Protein AF-A0A534RKN1-F1 (afdb_monomer)

pLDDT: mean 91.65, std 8.02, range [60.19, 98.38]

Sequence (88 aa):
MLGGGDTPGAFDQYGVRVPAVVVSPYAKSHFVSHVVHDHTSILRFIEYRFGMPSLTNRNAAADPMLEFFDFNSPPFVTPPSLPAATID

Foldseek 3Di:
DDDPPDDVPPPPDDDDDDDDDDDDLFFDPPDDDPDDADPLLCVLLVCVVVVHDDPDPVSVPGHVPPVRGDPPDRPPPDPDDDDDDDDD

Radius of gyration: 17.55 Å; Cα contacts (8 Å, |Δi|>4): 74; chains: 1; bounding box: 32×38×52 Å

Mean predicted aligned error: 5.75 Å

Secondary structure (DSSP, 8-state):
---TTSPTT---S--S--------TTBPTT----S---HHHHHHHHHHHHTPPPSSHHHHTS---GGGB-SSS-TTSSPPPPPPP---

Structure (mmCIF, N/CA/C/O backbone):
data_AF-A0A534RKN1-F1
#
_entry.id   AF-A0A534RKN1-F1
#
loop_
_atom_site.group_PDB
_atom_site.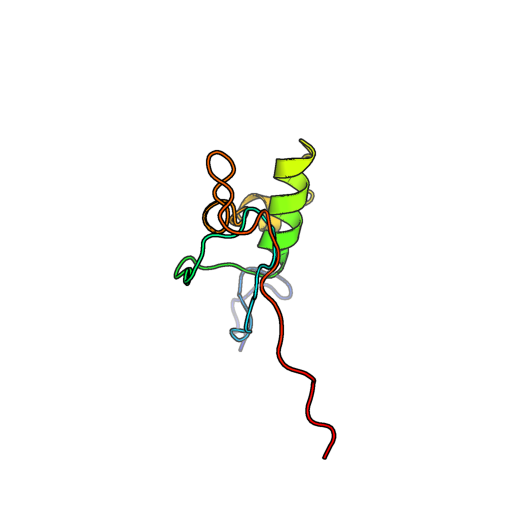id
_atom_site.type_symbol
_atom_site.label_atom_id
_atom_site.label_alt_id
_atom_site.label_comp_id
_atom_site.label_asym_id
_atom_site.label_entity_id
_atom_site.label_seq_id
_atom_site.pdbx_PDB_ins_code
_atom_site.Cartn_x
_atom_site.Cartn_y
_atom_site.Cartn_z
_atom_site.occupancy
_atom_site.B_iso_or_equiv
_atom_site.auth_seq_id
_atom_site.auth_comp_id
_atom_site.auth_asym_id
_atom_site.auth_atom_id
_atom_site.pdbx_PDB_model_num
ATOM 1 N N . MET A 1 1 ? 10.388 -18.684 -15.588 1.00 60.19 1 MET A N 1
ATOM 2 C CA . MET A 1 1 ? 11.720 -19.108 -16.078 1.00 60.19 1 MET A CA 1
ATOM 3 C C . MET A 1 1 ? 11.991 -18.286 -17.326 1.00 60.19 1 MET A C 1
ATOM 5 O O . MET A 1 1 ? 11.090 -18.238 -18.153 1.00 60.19 1 MET A O 1
ATOM 9 N N . LEU A 1 2 ? 13.134 -17.599 -17.417 1.00 60.38 2 LEU A N 1
ATOM 10 C CA . LEU A 1 2 ? 13.450 -16.714 -18.550 1.00 60.38 2 LEU A CA 1
ATOM 11 C C . LEU A 1 2 ? 13.648 -17.531 -19.840 1.00 60.38 2 LEU A C 1
ATOM 13 O O . LEU A 1 2 ? 14.310 -18.571 -19.810 1.00 60.38 2 LEU A O 1
ATOM 17 N N . GLY A 1 3 ? 13.052 -17.081 -20.942 1.00 76.56 3 GLY A N 1
ATOM 18 C CA . GLY A 1 3 ? 13.199 -17.657 -22.279 1.00 76.56 3 GLY A CA 1
ATOM 19 C C . GLY A 1 3 ? 14.368 -17.049 -23.060 1.00 76.56 3 GLY A C 1
ATOM 20 O O . GLY A 1 3 ? 14.944 -16.040 -22.666 1.00 76.56 3 GLY A O 1
ATOM 21 N N . GLY A 1 4 ? 14.713 -17.642 -24.208 1.00 80.50 4 GLY A N 1
ATOM 22 C CA . GLY A 1 4 ? 15.877 -17.239 -25.016 1.00 80.50 4 GLY A CA 1
ATOM 23 C C . GLY A 1 4 ? 15.834 -15.829 -25.631 1.00 80.50 4 GLY A C 1
ATOM 24 O O . GLY A 1 4 ? 16.820 -15.423 -26.236 1.00 80.50 4 GLY A O 1
ATOM 25 N N . GLY A 1 5 ? 14.723 -15.096 -25.495 1.00 82.38 5 GLY A N 1
ATOM 26 C CA . GLY A 1 5 ? 14.569 -13.708 -25.952 1.00 82.38 5 GLY A CA 1
ATOM 27 C C . GLY A 1 5 ? 14.438 -12.679 -24.825 1.00 82.38 5 GLY A C 1
ATOM 28 O O . GLY A 1 5 ? 14.320 -11.492 -25.116 1.00 82.38 5 GLY A O 1
ATOM 29 N N . ASP A 1 6 ? 14.451 -13.109 -23.561 1.00 75.62 6 ASP A N 1
ATOM 30 C CA . ASP A 1 6 ? 14.271 -12.204 -22.426 1.00 75.62 6 ASP A CA 1
ATOM 31 C C . ASP A 1 6 ? 15.592 -11.500 -22.091 1.00 75.62 6 ASP A C 1
ATOM 33 O O . ASP A 1 6 ? 16.641 -12.139 -21.978 1.00 75.62 6 ASP A O 1
ATOM 37 N N . THR A 1 7 ? 15.550 -10.182 -21.879 1.00 78.88 7 THR A N 1
ATOM 38 C CA . THR A 1 7 ? 16.721 -9.425 -21.417 1.00 78.88 7 THR A CA 1
ATOM 39 C C . THR A 1 7 ? 17.070 -9.841 -19.982 1.00 78.88 7 THR A C 1
ATOM 41 O O . THR A 1 7 ? 16.246 -9.659 -19.077 1.00 78.88 7 THR A O 1
ATOM 44 N N . PRO A 1 8 ? 18.285 -10.360 -19.712 1.00 76.00 8 PRO A N 1
ATOM 45 C CA . PRO A 1 8 ? 18.697 -10.693 -18.354 1.00 76.00 8 PRO A CA 1
ATOM 46 C C . PRO A 1 8 ? 18.640 -9.458 -17.449 1.00 76.00 8 PRO A C 1
ATOM 48 O O . PRO A 1 8 ? 19.231 -8.427 -17.760 1.00 76.00 8 PRO A O 1
ATOM 51 N N . GLY A 1 9 ? 17.927 -9.559 -16.324 1.00 75.75 9 GLY A N 1
ATOM 52 C CA . GLY A 1 9 ? 17.775 -8.437 -15.394 1.00 75.75 9 GLY A CA 1
ATOM 53 C C . GLY A 1 9 ? 16.823 -7.338 -15.877 1.00 75.75 9 GLY A C 1
ATOM 54 O O . GLY A 1 9 ? 16.995 -6.189 -15.493 1.00 75.75 9 GLY A O 1
ATOM 55 N N . ALA A 1 10 ? 15.816 -7.661 -16.696 1.00 78.38 10 ALA A N 1
ATOM 56 C CA . ALA A 1 10 ? 14.771 -6.698 -17.063 1.00 78.38 10 ALA A CA 1
ATOM 57 C C . ALA A 1 10 ? 13.953 -6.199 -15.853 1.00 78.38 10 ALA A C 1
ATOM 59 O O . ALA A 1 10 ? 13.446 -5.080 -15.872 1.00 78.38 10 ALA A O 1
ATOM 60 N N . PHE A 1 11 ? 13.846 -7.012 -14.790 1.00 76.94 11 PHE A N 1
ATOM 61 C CA . PHE A 1 11 ? 13.052 -6.724 -13.587 1.00 76.94 11 PHE A CA 1
ATOM 62 C C . PHE A 1 11 ? 11.630 -6.232 -13.918 1.00 76.94 11 PHE A C 1
ATOM 64 O O . PHE A 1 11 ? 11.104 -5.337 -13.257 1.00 76.94 11 PHE A O 1
ATOM 71 N N . ASP A 1 12 ? 11.003 -6.823 -14.929 1.00 80.75 12 ASP A N 1
ATOM 72 C CA . ASP A 1 12 ? 9.659 -6.519 -15.436 1.00 80.75 12 ASP A CA 1
ATOM 73 C C . ASP A 1 12 ? 8.612 -7.567 -15.019 1.00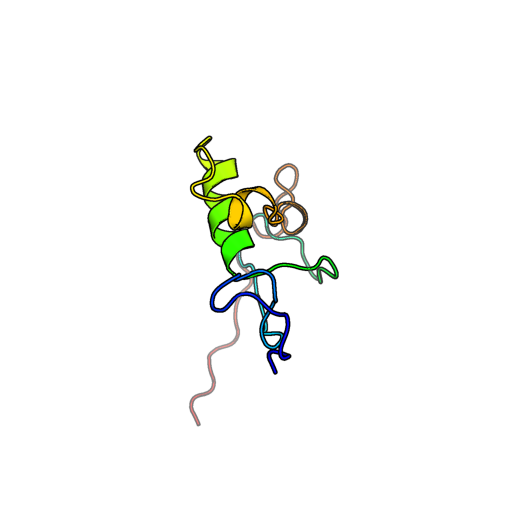 80.75 12 ASP A C 1
ATOM 75 O O . ASP A 1 12 ? 7.423 -7.415 -15.285 1.00 80.75 12 ASP A O 1
ATOM 79 N N . GLN A 1 13 ? 9.039 -8.612 -14.308 1.00 86.25 13 GLN A N 1
ATOM 80 C CA . GLN A 1 13 ? 8.173 -9.660 -13.773 1.00 86.25 13 GLN A CA 1
ATOM 81 C C . GLN A 1 13 ? 8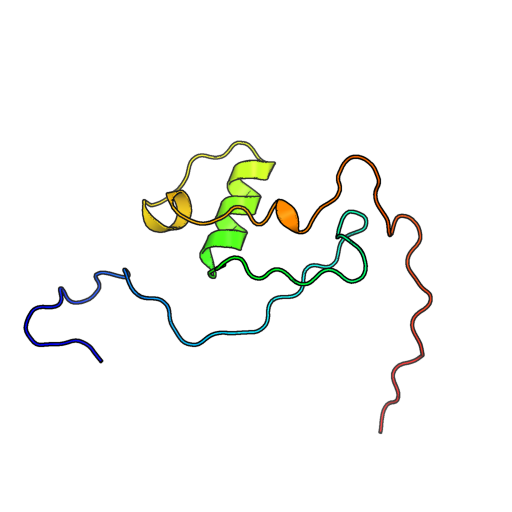.015 -9.540 -12.250 1.00 86.25 13 GLN A C 1
ATOM 83 O O . GLN A 1 13 ? 8.894 -9.042 -11.530 1.00 86.25 13 GLN A O 1
ATOM 88 N N . TYR A 1 14 ? 6.874 -10.020 -11.751 1.00 90.00 14 TYR A N 1
ATOM 89 C CA . TYR A 1 14 ? 6.643 -10.251 -10.327 1.00 90.00 14 TYR A CA 1
ATOM 90 C C . TYR A 1 14 ? 7.071 -11.663 -9.924 1.00 90.00 14 TYR A C 1
ATOM 92 O O . TYR A 1 14 ? 7.064 -12.592 -10.729 1.00 90.00 14 TYR A O 1
ATOM 100 N N . GLY A 1 15 ? 7.449 -11.809 -8.653 1.00 89.38 15 GLY A N 1
ATOM 101 C CA . GLY A 1 15 ? 7.699 -13.109 -8.039 1.00 89.38 15 GLY A CA 1
ATOM 102 C C . GLY A 1 15 ? 6.410 -13.795 -7.582 1.00 89.38 15 GLY A C 1
ATOM 103 O O . GLY A 1 15 ? 5.302 -13.443 -7.988 1.00 89.38 15 GLY A O 1
ATOM 104 N N . VAL A 1 16 ? 6.558 -14.775 -6.690 1.00 94.62 16 VAL A N 1
ATOM 105 C CA . VAL A 1 16 ? 5.414 -15.415 -6.027 1.00 94.62 16 VAL A CA 1
ATOM 106 C C . VAL A 1 16 ? 4.626 -14.403 -5.193 1.00 94.62 16 VAL A C 1
ATOM 108 O O . VAL A 1 16 ? 5.190 -13.458 -4.639 1.00 94.62 16 VAL A O 1
ATOM 111 N N . ARG A 1 17 ? 3.312 -14.616 -5.079 1.00 96.19 17 ARG A N 1
ATOM 112 C CA . ARG A 1 17 ? 2.470 -13.796 -4.203 1.00 96.19 17 ARG A CA 1
ATOM 113 C C . ARG A 1 17 ? 2.833 -14.048 -2.743 1.00 96.19 17 ARG A C 1
ATOM 115 O O . ARG A 1 17 ? 2.998 -15.195 -2.333 1.00 96.19 17 ARG A O 1
ATOM 122 N N . VAL A 1 18 ? 2.890 -12.970 -1.970 1.00 96.81 18 VAL A N 1
ATOM 123 C CA . VAL A 1 18 ? 3.109 -12.992 -0.521 1.00 96.81 18 VAL A CA 1
ATOM 124 C C . VAL A 1 18 ? 1.962 -12.268 0.190 1.00 96.81 18 VAL A C 1
ATOM 126 O O . VAL A 1 18 ? 1.326 -11.403 -0.420 1.00 96.81 18 VAL A O 1
ATOM 129 N N . PRO A 1 19 ? 1.659 -12.606 1.455 1.00 97.25 19 PRO A N 1
ATOM 130 C CA . PRO A 1 19 ? 0.712 -11.839 2.254 1.00 97.25 19 PRO A CA 1
ATOM 131 C C . PRO A 1 19 ? 1.209 -10.409 2.498 1.00 97.25 19 PRO A C 1
ATOM 133 O O . PRO A 1 19 ? 2.396 -10.191 2.735 1.00 97.25 19 PRO A O 1
ATOM 136 N N . ALA A 1 20 ? 0.285 -9.451 2.509 1.00 96.69 20 ALA A N 1
ATOM 137 C CA . ALA A 1 20 ? 0.525 -8.080 2.941 1.00 96.69 20 ALA A CA 1
ATOM 138 C C . ALA A 1 20 ? -0.593 -7.667 3.903 1.00 96.69 20 ALA A C 1
ATOM 140 O O . ALA A 1 20 ? -1.769 -7.912 3.632 1.00 96.69 20 ALA A O 1
ATOM 141 N N . VAL A 1 21 ? -0.224 -7.057 5.028 1.00 96.75 21 VAL A N 1
ATOM 142 C CA . VAL A 1 21 ? -1.164 -6.574 6.046 1.00 96.75 21 VAL A CA 1
ATOM 143 C C . VAL A 1 21 ? -0.839 -5.118 6.343 1.00 96.75 21 VAL A C 1
ATOM 145 O O . VAL A 1 21 ? 0.320 -4.771 6.563 1.00 96.75 21 VAL A O 1
ATOM 148 N N . VAL A 1 22 ? -1.868 -4.274 6.362 1.00 96.50 22 VAL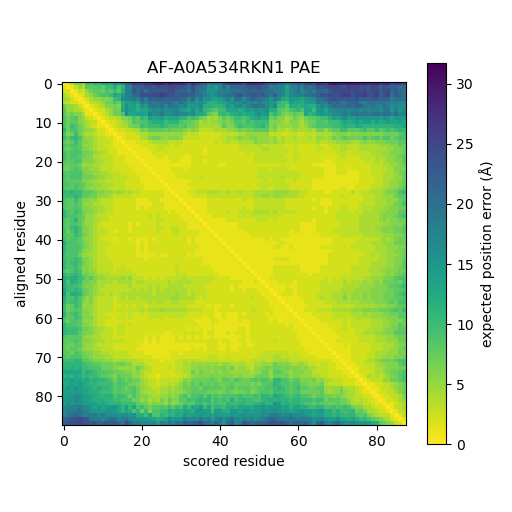 A N 1
ATOM 149 C CA . VAL A 1 22 ? -1.759 -2.857 6.716 1.00 96.50 22 VAL A CA 1
ATOM 150 C C . VAL A 1 22 ? -2.460 -2.644 8.050 1.00 96.50 22 VAL A C 1
ATOM 152 O O . VAL A 1 22 ? -3.651 -2.913 8.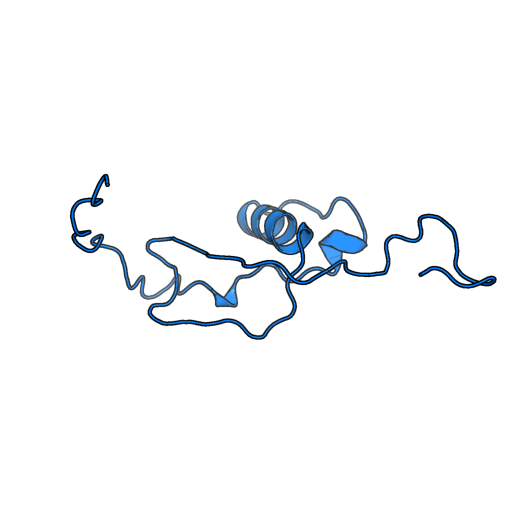179 1.00 96.50 22 VAL A O 1
ATOM 155 N N . VAL A 1 23 ? -1.717 -2.154 9.042 1.00 94.44 23 VAL A N 1
ATOM 156 C CA . VAL A 1 23 ? -2.239 -1.831 10.376 1.00 94.44 23 VAL A CA 1
ATOM 157 C C . VAL A 1 23 ? -2.043 -0.342 10.618 1.00 94.44 23 VAL A C 1
ATOM 159 O O . VAL A 1 23 ? -0.924 0.162 10.565 1.00 94.44 23 VAL A O 1
ATOM 162 N N . SER A 1 24 ? -3.140 0.378 10.842 1.00 94.88 24 SER A N 1
ATOM 163 C CA . SER A 1 24 ? -3.143 1.826 11.065 1.00 94.88 24 SER A CA 1
ATOM 164 C C . SER A 1 24 ? -4.485 2.258 11.664 1.00 94.88 24 SER A C 1
ATOM 166 O O . SER A 1 24 ? -5.498 1.640 11.330 1.00 94.88 24 SER A O 1
ATOM 168 N N . PRO A 1 25 ? -4.548 3.349 12.454 1.00 95.81 25 PRO A N 1
ATOM 169 C CA . PRO A 1 25 ? -5.816 3.976 12.841 1.00 95.81 25 PRO A CA 1
ATOM 170 C C . PRO A 1 25 ? -6.721 4.327 11.651 1.00 95.81 25 PRO A C 1
ATOM 172 O O . PRO A 1 25 ? -7.943 4.346 11.783 1.00 95.81 25 PRO A O 1
ATOM 175 N N . TYR A 1 26 ? -6.110 4.583 10.490 1.00 96.75 26 TYR A N 1
ATOM 176 C CA . TYR A 1 26 ? -6.785 4.918 9.238 1.00 96.75 26 TYR A CA 1
ATOM 177 C C . TYR A 1 26 ? -7.061 3.700 8.352 1.00 96.75 26 TYR A C 1
ATOM 179 O O . TYR A 1 26 ? -7.713 3.852 7.326 1.00 96.75 26 TYR A O 1
ATOM 187 N N . ALA A 1 27 ? -6.547 2.510 8.679 1.00 96.81 27 ALA A N 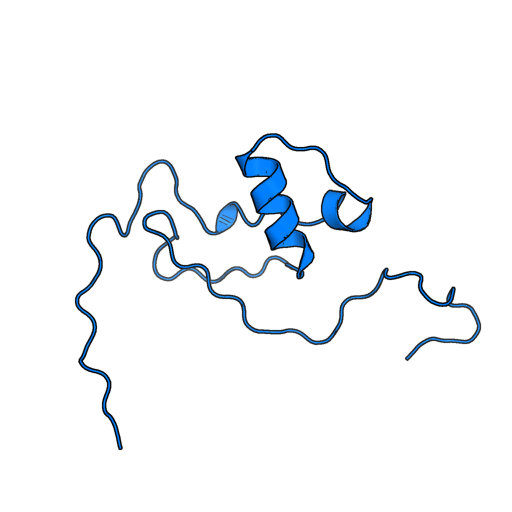1
ATOM 188 C CA . ALA A 1 27 ? -6.763 1.332 7.843 1.00 96.81 27 ALA A CA 1
ATOM 189 C C . ALA A 1 27 ? -8.247 0.946 7.855 1.00 96.81 27 ALA A C 1
ATOM 191 O O . ALA A 1 27 ? -8.852 0.856 8.921 1.00 96.81 27 ALA A O 1
ATOM 192 N N . LYS A 1 28 ? -8.840 0.701 6.686 1.00 96.06 28 LYS A N 1
ATOM 193 C CA . LYS A 1 28 ? -10.246 0.303 6.567 1.00 96.06 28 LYS A CA 1
ATOM 194 C C . LYS A 1 28 ? -10.505 -0.998 7.331 1.00 96.06 28 LYS A C 1
ATOM 196 O O . LYS A 1 28 ? -9.767 -1.973 7.195 1.00 96.06 28 LYS A O 1
ATOM 201 N N . SER A 1 29 ? -11.580 -1.019 8.117 1.00 92.69 29 SER A N 1
ATOM 202 C CA . SER A 1 29 ? -11.983 -2.203 8.880 1.00 92.69 29 SER A CA 1
ATOM 203 C C . SER A 1 29 ? -12.513 -3.306 7.962 1.00 92.69 29 SER A C 1
ATOM 205 O O . SER A 1 29 ? -13.241 -3.023 7.012 1.00 92.69 29 SER A O 1
ATOM 207 N N . HIS A 1 30 ? -12.144 -4.559 8.252 1.00 93.12 30 HIS A N 1
ATOM 208 C CA . HIS A 1 30 ? -12.559 -5.754 7.504 1.00 93.12 30 HIS A CA 1
ATOM 209 C C . HIS A 1 30 ? -12.348 -5.660 5.980 1.00 93.12 30 HIS A C 1
ATOM 211 O O . HIS A 1 30 ? -13.121 -6.215 5.201 1.00 93.12 30 HIS A O 1
ATOM 217 N N . PHE A 1 31 ? -11.298 -4.957 5.550 1.00 96.38 31 PHE A N 1
ATOM 218 C CA . PHE A 1 31 ? -11.023 -4.714 4.139 1.00 96.38 31 PHE A CA 1
ATOM 219 C C . PHE A 1 31 ? -9.941 -5.651 3.591 1.00 96.38 31 PHE A C 1
ATOM 221 O O . PHE A 1 31 ? -8.878 -5.814 4.189 1.00 96.38 31 PHE A O 1
ATOM 228 N N . VAL A 1 32 ? -10.205 -6.227 2.417 1.00 97.81 32 VAL A N 1
ATOM 229 C CA . VAL A 1 32 ? -9.244 -7.008 1.631 1.00 97.81 32 VAL A CA 1
ATOM 230 C C . VAL A 1 32 ? -9.116 -6.351 0.263 1.00 97.81 32 VAL A C 1
ATOM 232 O O . VAL A 1 32 ? -10.094 -6.238 -0.473 1.00 97.81 32 VAL A O 1
ATOM 235 N N . SER A 1 33 ? -7.902 -5.923 -0.074 1.00 97.06 33 SER A N 1
ATOM 236 C CA . SER A 1 33 ? -7.594 -5.430 -1.413 1.00 97.06 33 SER A CA 1
ATOM 237 C C . SER A 1 33 ? -7.433 -6.592 -2.396 1.00 97.06 33 SER A C 1
ATOM 239 O O . SER A 1 33 ? -6.817 -7.616 -2.086 1.00 97.06 33 SER A O 1
ATOM 241 N N . HIS A 1 34 ? -7.950 -6.394 -3.607 1.00 96.38 34 HIS A N 1
ATOM 242 C CA . HIS A 1 34 ? -7.713 -7.259 -4.764 1.00 96.38 34 HIS A CA 1
ATOM 243 C C . HIS A 1 34 ? -6.887 -6.569 -5.858 1.00 96.38 34 HIS A C 1
ATOM 245 O O . HIS A 1 34 ? -6.679 -7.150 -6.925 1.00 96.38 34 HIS A O 1
ATOM 251 N N . VAL A 1 35 ? -6.405 -5.350 -5.601 1.00 96.44 35 VAL A N 1
ATOM 252 C CA . VAL A 1 35 ? -5.466 -4.658 -6.485 1.00 96.44 35 VAL A CA 1
ATOM 253 C C . VAL A 1 35 ? -4.113 -5.362 -6.409 1.00 96.44 35 VAL A C 1
ATOM 255 O O . VAL A 1 35 ? -3.702 -5.879 -5.366 1.00 96.44 35 VAL A O 1
ATOM 258 N N . VAL A 1 36 ? -3.427 -5.434 -7.549 1.00 95.31 36 VAL A N 1
ATOM 259 C CA . VAL A 1 36 ? -2.083 -6.006 -7.611 1.00 95.31 36 VAL A CA 1
ATOM 260 C C . VAL A 1 36 ? -1.103 -5.005 -7.011 1.00 95.31 36 VAL A C 1
ATOM 262 O O . VAL A 1 36 ? -0.809 -3.978 -7.613 1.00 95.31 36 VAL A O 1
ATOM 265 N N . HIS A 1 37 ? -0.585 -5.349 -5.836 1.00 96.69 37 HIS A N 1
ATOM 266 C CA . HIS A 1 37 ? 0.501 -4.635 -5.172 1.00 96.69 37 HIS A CA 1
ATOM 267 C C . HIS A 1 37 ? 1.788 -5.447 -5.274 1.00 96.69 37 HIS A C 1
ATOM 269 O O . HIS A 1 37 ? 1.759 -6.681 -5.227 1.00 96.69 37 HIS A O 1
ATOM 275 N N . ASP A 1 38 ? 2.921 -4.760 -5.372 1.00 95.31 38 ASP A N 1
ATOM 276 C CA . ASP A 1 38 ? 4.242 -5.377 -5.280 1.00 95.31 38 ASP A CA 1
ATOM 277 C C . ASP A 1 38 ? 5.072 -4.711 -4.169 1.00 95.31 38 ASP A C 1
ATOM 279 O O . ASP A 1 38 ? 4.616 -3.799 -3.483 1.00 95.31 38 ASP A O 1
ATOM 283 N N . HIS A 1 39 ? 6.305 -5.167 -3.946 1.00 94.94 39 HIS A N 1
ATOM 284 C CA . HIS A 1 39 ? 7.149 -4.605 -2.884 1.00 94.94 39 HIS A CA 1
ATOM 285 C C . HIS A 1 39 ? 7.437 -3.105 -3.073 1.00 94.94 39 HIS A C 1
ATOM 287 O O . HIS A 1 39 ? 7.676 -2.391 -2.098 1.00 94.94 39 HIS A O 1
ATOM 293 N N . THR A 1 40 ? 7.398 -2.608 -4.312 1.00 95.88 40 THR A N 1
ATOM 294 C CA . THR A 1 40 ? 7.612 -1.191 -4.611 1.00 95.88 40 THR A CA 1
ATOM 295 C C . THR A 1 40 ? 6.377 -0.331 -4.344 1.00 95.88 40 THR A C 1
ATOM 297 O O . THR A 1 40 ? 6.531 0.880 -4.199 1.00 95.88 40 THR A O 1
ATOM 300 N N . SER A 1 41 ? 5.193 -0.923 -4.144 1.00 97.62 41 SER A N 1
ATOM 301 C CA . SER A 1 41 ? 3.988 -0.217 -3.680 1.00 97.62 41 SER A CA 1
ATOM 302 C C . SER A 1 41 ? 4.180 0.449 -2.310 1.00 97.62 41 SER A C 1
ATOM 304 O O . SER A 1 41 ? 3.724 1.570 -2.093 1.00 97.62 41 SER A O 1
ATOM 306 N N . ILE A 1 42 ? 4.949 -0.174 -1.405 1.00 97.56 42 ILE A N 1
ATOM 307 C CA . ILE A 1 42 ? 5.305 0.423 -0.104 1.00 97.56 42 ILE A CA 1
ATOM 308 C C . ILE A 1 42 ? 6.175 1.671 -0.303 1.00 97.56 42 ILE A C 1
ATOM 310 O O . ILE A 1 42 ? 5.923 2.713 0.301 1.00 97.56 42 ILE A O 1
ATOM 314 N N . LEU A 1 43 ? 7.186 1.587 -1.175 1.00 97.69 43 LEU A N 1
ATOM 315 C CA . LEU A 1 43 ? 8.032 2.735 -1.506 1.00 97.69 43 LEU A CA 1
ATOM 316 C C . LEU A 1 43 ? 7.204 3.846 -2.162 1.00 97.69 43 LEU A C 1
ATOM 318 O O . LEU A 1 43 ? 7.332 5.011 -1.798 1.00 97.69 43 LEU A O 1
ATOM 322 N N . ARG A 1 44 ? 6.302 3.482 -3.074 1.00 98.00 44 ARG A N 1
ATOM 323 C CA . ARG A 1 44 ? 5.414 4.422 -3.754 1.00 98.00 44 ARG A CA 1
ATOM 324 C C . ARG A 1 44 ? 4.450 5.124 -2.796 1.00 98.00 44 ARG A C 1
ATOM 326 O O . ARG A 1 44 ? 4.200 6.317 -2.954 1.00 98.00 44 ARG A O 1
ATOM 333 N N . PHE A 1 45 ? 3.956 4.428 -1.773 1.00 98.00 45 PHE A N 1
ATOM 334 C CA . PHE A 1 45 ? 3.179 5.035 -0.691 1.00 98.00 45 PHE A CA 1
ATOM 335 C C . PHE A 1 45 ? 3.993 6.078 0.090 1.00 98.00 45 PHE A C 1
ATOM 337 O O . PHE A 1 45 ? 3.503 7.182 0.337 1.00 98.00 45 PHE A O 1
ATOM 344 N N . ILE A 1 46 ? 5.245 5.763 0.446 1.00 98.25 46 ILE A N 1
ATOM 345 C CA . ILE A 1 46 ? 6.158 6.699 1.127 1.00 98.25 46 ILE A CA 1
ATOM 346 C C . ILE A 1 46 ? 6.393 7.934 0.251 1.00 98.25 46 ILE A C 1
ATOM 348 O O . ILE A 1 46 ? 6.254 9.062 0.725 1.00 98.25 46 ILE A O 1
ATOM 352 N N . GLU A 1 47 ? 6.683 7.732 -1.034 1.00 98.38 47 GLU A N 1
ATOM 353 C CA . GLU A 1 47 ? 6.869 8.819 -1.997 1.00 98.38 47 GLU A CA 1
ATOM 354 C C . GLU A 1 47 ? 5.645 9.733 -2.060 1.00 98.38 47 GLU A C 1
ATOM 356 O O . GLU A 1 47 ? 5.778 10.950 -1.928 1.00 98.38 47 GLU A O 1
ATOM 361 N N . TYR A 1 48 ? 4.448 9.152 -2.169 1.00 97.69 48 TYR A N 1
ATOM 362 C CA . TYR A 1 48 ? 3.192 9.899 -2.152 1.00 97.69 48 TYR A CA 1
ATOM 363 C C . TYR A 1 48 ? 3.016 10.690 -0.847 1.00 97.69 48 TYR A C 1
ATOM 365 O O . TYR A 1 48 ? 2.697 11.879 -0.876 1.00 97.69 48 TYR A O 1
ATOM 373 N N . ARG A 1 49 ? 3.267 10.064 0.309 1.00 96.81 49 ARG A N 1
ATOM 374 C CA . ARG A 1 49 ? 3.066 10.675 1.633 1.00 96.81 49 ARG A CA 1
ATOM 375 C C . ARG A 1 49 ? 3.972 11.878 1.890 1.00 96.81 49 ARG A C 1
ATOM 377 O O . ARG A 1 49 ? 3.561 12.793 2.610 1.00 96.81 49 ARG A O 1
ATOM 384 N N . PHE A 1 50 ? 5.193 11.859 1.367 1.00 97.88 50 PHE A N 1
ATOM 385 C CA . PHE A 1 50 ? 6.193 12.904 1.600 1.00 97.88 50 PHE A CA 1
ATOM 386 C C . PHE A 1 50 ? 6.433 13.805 0.382 1.00 97.88 50 PHE A C 1
ATOM 388 O O . PHE A 1 50 ? 7.282 14.690 0.448 1.00 97.88 50 PHE A O 1
ATOM 395 N N . GLY A 1 51 ? 5.685 13.615 -0.710 1.00 97.44 51 GLY A N 1
ATOM 396 C CA . GLY A 1 51 ? 5.848 14.394 -1.939 1.00 97.44 51 GLY A CA 1
ATOM 397 C C . GLY A 1 51 ? 7.202 14.169 -2.618 1.00 97.44 51 GLY A C 1
ATOM 398 O O . GLY A 1 51 ? 7.752 15.094 -3.212 1.00 97.44 51 GLY A O 1
ATOM 399 N N . MET A 1 52 ? 7.766 12.965 -2.498 1.00 98.25 52 MET A N 1
ATOM 400 C CA . MET A 1 52 ? 9.058 12.625 -3.094 1.00 98.25 52 MET A CA 1
ATOM 401 C C . MET A 1 52 ? 8.894 12.130 -4.538 1.00 98.25 52 MET A C 1
ATOM 403 O O . MET A 1 52 ? 7.886 11.496 -4.865 1.00 98.25 52 MET A O 1
ATOM 407 N N . PRO A 1 53 ? 9.881 12.385 -5.414 1.00 97.81 53 PRO A N 1
ATOM 408 C CA . PRO A 1 53 ? 9.895 11.807 -6.748 1.00 97.81 53 PRO A CA 1
ATOM 409 C C . PRO A 1 53 ? 10.190 10.305 -6.692 1.00 97.81 53 PRO A C 1
ATOM 411 O O . PRO A 1 53 ? 10.853 9.817 -5.777 1.00 97.81 53 PRO A O 1
ATOM 414 N N . SER A 1 54 ? 9.746 9.591 -7.723 1.00 97.31 54 SER A N 1
ATOM 415 C CA . SER A 1 54 ? 10.062 8.176 -7.886 1.00 97.31 54 SER A CA 1
ATOM 416 C C . SER A 1 54 ? 11.513 7.952 -8.298 1.00 97.31 54 SER A C 1
ATOM 418 O O . SER A 1 54 ? 12.050 8.679 -9.132 1.00 97.31 54 SER A O 1
ATOM 420 N N . LEU A 1 55 ? 12.142 6.927 -7.721 1.00 94.31 55 LEU A N 1
ATOM 421 C CA . LEU A 1 55 ? 13.548 6.595 -7.974 1.00 94.31 55 LEU A CA 1
ATOM 422 C C . LEU A 1 55 ? 13.765 5.866 -9.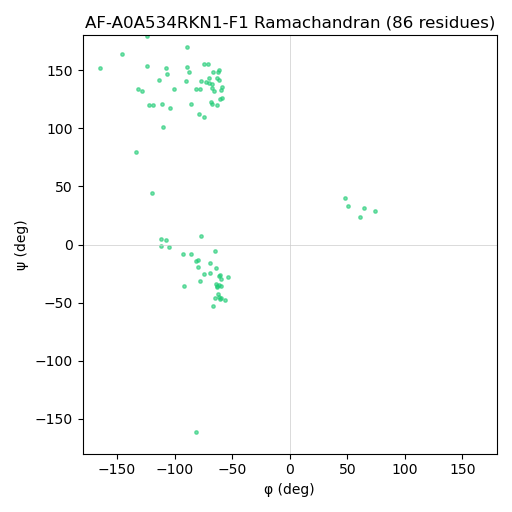307 1.00 94.31 55 LEU A C 1
ATOM 424 O O . LEU A 1 55 ? 14.822 5.990 -9.921 1.00 94.31 55 LEU A O 1
ATOM 428 N N . THR A 1 56 ? 12.781 5.082 -9.746 1.00 92.00 56 THR A N 1
ATOM 429 C CA . THR A 1 56 ? 12.838 4.265 -10.963 1.00 92.00 56 THR A CA 1
ATOM 430 C C . THR A 1 56 ? 11.468 4.189 -11.637 1.00 92.00 56 THR A C 1
ATOM 432 O O . THR A 1 56 ? 10.434 4.426 -11.010 1.00 92.00 56 THR A O 1
ATOM 435 N N . ASN A 1 57 ? 11.440 3.758 -12.902 1.00 92.06 57 ASN A N 1
ATOM 436 C CA . ASN A 1 57 ? 10.187 3.512 -13.623 1.00 92.06 57 ASN A CA 1
ATOM 437 C C . ASN A 1 57 ? 9.311 2.444 -12.949 1.00 92.06 57 ASN A C 1
ATOM 439 O O . ASN A 1 57 ? 8.089 2.514 -13.038 1.00 92.06 57 ASN A O 1
ATOM 443 N N . ARG A 1 58 ? 9.919 1.470 -12.256 1.00 91.56 58 ARG A N 1
ATOM 444 C CA . ARG A 1 58 ? 9.183 0.377 -11.615 1.00 91.56 58 ARG A CA 1
ATOM 445 C C . ARG A 1 58 ? 8.312 0.884 -10.472 1.00 91.56 58 ARG A C 1
ATOM 447 O O . ARG A 1 58 ? 7.112 0.645 -10.471 1.00 91.56 58 ARG A O 1
ATOM 454 N N . ASN A 1 59 ? 8.899 1.621 -9.531 1.00 92.94 59 ASN A N 1
ATOM 455 C CA . ASN A 1 59 ? 8.128 2.163 -8.417 1.00 92.94 59 ASN A CA 1
ATOM 456 C C . ASN A 1 59 ? 7.242 3.346 -8.842 1.00 92.94 59 ASN A C 1
ATOM 458 O O . ASN A 1 59 ? 6.196 3.554 -8.237 1.00 92.94 59 ASN A O 1
ATOM 462 N N . ALA A 1 60 ? 7.600 4.071 -9.909 1.00 95.31 60 ALA A N 1
ATOM 463 C CA . ALA A 1 60 ? 6.714 5.071 -10.506 1.00 95.31 60 ALA A CA 1
ATOM 464 C C . ALA A 1 60 ? 5.404 4.453 -11.031 1.00 95.31 60 ALA A C 1
ATOM 466 O O . ALA A 1 60 ? 4.354 5.089 -10.946 1.00 95.31 60 ALA A O 1
ATOM 467 N N . ALA A 1 61 ? 5.468 3.220 -11.547 1.00 94.25 61 ALA A N 1
ATOM 468 C CA . ALA A 1 61 ? 4.322 2.463 -12.046 1.00 94.25 61 ALA A CA 1
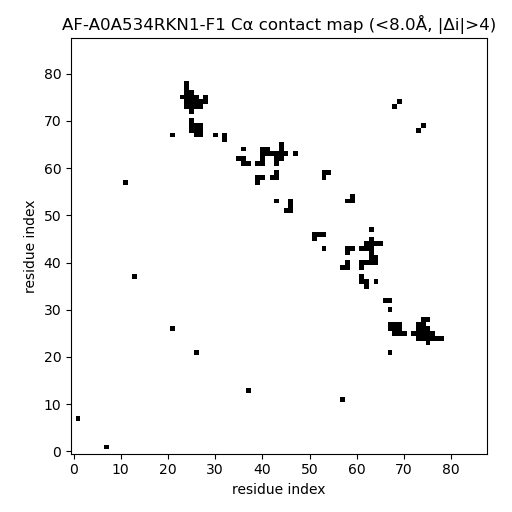ATOM 469 C C . ALA A 1 61 ? 3.565 1.678 -10.957 1.00 94.25 61 ALA A C 1
ATOM 471 O O . ALA A 1 61 ? 2.514 1.109 -11.245 1.00 94.25 61 ALA A O 1
ATOM 472 N N . ALA A 1 62 ? 4.085 1.619 -9.728 1.00 96.00 62 ALA A N 1
ATOM 473 C CA . ALA A 1 62 ? 3.453 0.887 -8.637 1.00 96.00 62 ALA A CA 1
ATOM 474 C C . ALA A 1 62 ? 2.217 1.619 -8.088 1.00 96.00 62 ALA A C 1
ATOM 476 O O . ALA A 1 62 ? 2.102 2.845 -8.166 1.00 96.00 62 ALA A 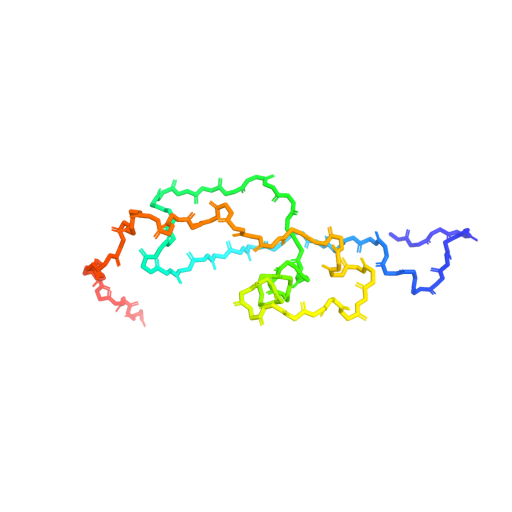O 1
ATOM 477 N N . ASP A 1 63 ? 1.301 0.861 -7.486 1.00 97.25 63 ASP A N 1
ATOM 478 C CA . ASP A 1 63 ? 0.162 1.431 -6.768 1.00 97.25 63 ASP A CA 1
ATOM 479 C C . ASP A 1 63 ? 0.600 1.951 -5.379 1.00 97.25 63 ASP A C 1
ATOM 481 O O . ASP A 1 63 ? 1.321 1.241 -4.674 1.00 97.25 63 ASP A O 1
ATOM 485 N N . PRO A 1 64 ? 0.201 3.168 -4.956 1.00 97.25 64 PRO A N 1
ATOM 486 C CA . PRO A 1 64 ? 0.566 3.744 -3.659 1.00 97.25 64 PRO A CA 1
ATOM 487 C C . PRO A 1 64 ? -0.217 3.174 -2.465 1.00 97.25 64 PRO A C 1
ATOM 489 O O . PRO A 1 64 ? -0.108 3.720 -1.373 1.00 97.25 64 PRO A O 1
ATOM 492 N N . MET A 1 65 ? -1.036 2.134 -2.624 1.00 97.62 65 MET A N 1
ATOM 493 C CA . MET A 1 65 ? -1.774 1.473 -1.538 1.00 97.62 65 MET A CA 1
ATOM 494 C C . MET A 1 65 ? -2.765 2.396 -0.801 1.00 97.62 65 MET A C 1
ATOM 496 O O . MET A 1 65 ? -3.124 2.149 0.350 1.00 97.62 65 MET A O 1
ATOM 500 N N . LEU A 1 66 ? -3.237 3.476 -1.431 1.00 97.56 66 LEU A N 1
ATOM 501 C CA . LEU A 1 66 ? -4.098 4.455 -0.750 1.00 97.56 66 LEU A CA 1
ATOM 502 C C . LEU A 1 66 ? -5.487 3.901 -0.425 1.00 97.56 66 LEU A C 1
ATOM 504 O O . LEU A 1 66 ? -6.123 4.350 0.525 1.00 97.56 66 LEU A O 1
ATOM 508 N N . GLU A 1 67 ? -5.946 2.895 -1.168 1.00 97.06 67 GLU A N 1
ATOM 509 C CA . GLU A 1 67 ? -7.253 2.278 -0.942 1.00 97.06 67 GLU A CA 1
ATOM 510 C C . GLU A 1 67 ? -7.374 1.569 0.410 1.00 97.06 67 GLU A C 1
ATOM 512 O O . GLU A 1 67 ? -8.495 1.365 0.875 1.00 97.06 67 GLU A O 1
ATOM 517 N N . PHE A 1 68 ? -6.254 1.216 1.050 1.00 97.88 68 PHE A N 1
ATOM 518 C CA . PHE A 1 68 ? -6.266 0.604 2.375 1.00 97.88 68 PHE A CA 1
ATOM 519 C C . PHE A 1 68 ? -6.714 1.583 3.458 1.00 97.88 68 PHE A C 1
ATOM 521 O O . PHE A 1 68 ? -7.069 1.134 4.545 1.00 97.88 68 PHE A O 1
ATOM 528 N N . PHE A 1 69 ? -6.717 2.891 3.187 1.00 97.50 69 PHE A N 1
ATOM 529 C CA . PHE A 1 69 ? -6.941 3.915 4.197 1.00 97.50 69 PHE A CA 1
ATOM 530 C C . PHE A 1 69 ? -8.250 4.687 3.981 1.00 97.50 69 PHE A C 1
ATOM 532 O O . PHE A 1 69 ? -8.629 5.013 2.856 1.00 97.50 69 PHE A O 1
ATOM 539 N N . ASP A 1 70 ? -8.929 5.010 5.080 1.00 96.38 70 ASP A N 1
ATOM 540 C CA . ASP A 1 70 ? -9.912 6.086 5.169 1.00 96.38 70 ASP A CA 1
ATOM 541 C C . ASP A 1 70 ? -9.321 7.207 6.030 1.00 96.38 70 ASP A C 1
ATOM 543 O O . ASP A 1 70 ? -9.273 7.125 7.258 1.00 96.38 70 ASP A O 1
ATOM 547 N N . PHE A 1 71 ? -8.825 8.253 5.367 1.00 95.31 71 PHE A N 1
ATOM 548 C CA . PHE A 1 71 ? -8.224 9.407 6.036 1.00 95.31 71 PHE A CA 1
ATOM 549 C C . PHE A 1 71 ? -9.255 10.417 6.557 1.00 95.31 71 PHE A C 1
ATOM 551 O O . PHE A 1 71 ? -8.896 11.278 7.359 1.00 95.31 71 PHE A O 1
ATOM 558 N N . ASN A 1 72 ? -10.517 10.318 6.125 1.00 95.94 72 ASN A N 1
ATOM 559 C CA . ASN A 1 72 ? -11.589 11.230 6.526 1.00 95.94 72 ASN A CA 1
ATOM 560 C C . ASN A 1 72 ? -12.336 10.711 7.762 1.00 95.94 72 ASN A C 1
ATOM 562 O O . ASN A 1 72 ? -12.741 11.502 8.611 1.00 95.94 72 ASN A O 1
ATOM 566 N N . SER A 1 73 ? -12.511 9.391 7.869 1.00 94.88 73 SER A N 1
ATOM 567 C CA . SER A 1 73 ? -13.198 8.728 8.979 1.00 94.88 73 SER A CA 1
ATOM 568 C C . SER A 1 73 ? -12.382 7.528 9.488 1.00 94.88 73 SER A C 1
ATOM 570 O O . SER A 1 73 ? -12.662 6.386 9.126 1.00 94.88 73 SER A O 1
ATOM 572 N N . PRO A 1 74 ? -11.336 7.759 10.309 1.00 94.19 74 PRO A N 1
ATOM 573 C CA . PRO A 1 74 ? -10.472 6.686 10.796 1.00 94.19 74 PRO A CA 1
ATOM 574 C C . PRO A 1 74 ? -11.256 5.689 11.665 1.00 94.19 74 PRO A C 1
ATOM 576 O O . PRO A 1 74 ? -11.778 6.078 12.713 1.00 94.19 74 PRO A O 1
ATOM 579 N N . PRO A 1 75 ? -11.327 4.399 11.292 1.00 90.25 75 PRO A N 1
ATOM 580 C CA . PRO A 1 75 ? -12.146 3.426 12.016 1.00 90.25 75 PRO A CA 1
ATOM 581 C C . PRO A 1 75 ? -11.493 2.899 13.304 1.00 90.25 75 PRO A C 1
ATOM 583 O O . PRO A 1 75 ? -12.199 2.385 14.167 1.00 90.25 75 PRO A O 1
ATOM 586 N N . PHE A 1 76 ? -10.168 3.023 13.467 1.00 89.31 76 PHE A N 1
ATOM 587 C CA . PHE A 1 76 ? -9.418 2.451 14.597 1.00 89.31 76 PHE A CA 1
ATOM 588 C C . PHE A 1 76 ? -8.688 3.515 15.433 1.00 89.31 76 PHE A C 1
ATOM 590 O O . PHE A 1 76 ? -7.527 3.344 15.804 1.00 89.31 76 PHE A O 1
ATOM 597 N N . VAL A 1 77 ? -9.357 4.631 15.746 1.00 90.00 77 VAL A N 1
ATOM 598 C CA . VAL A 1 77 ? -8.796 5.680 16.631 1.00 90.00 77 VAL A CA 1
ATOM 599 C C . VAL A 1 77 ? -8.549 5.148 18.044 1.00 90.00 77 VAL A C 1
ATOM 601 O O . VAL A 1 77 ? -7.567 5.509 18.689 1.00 90.00 77 VAL A O 1
ATOM 604 N N . THR A 1 78 ? -9.423 4.261 18.518 1.00 90.31 78 THR A N 1
ATOM 605 C CA . THR A 1 78 ? -9.221 3.506 19.753 1.00 90.31 78 THR A CA 1
ATOM 606 C C . THR A 1 78 ? -8.819 2.077 19.386 1.00 90.31 78 THR A C 1
ATOM 608 O O . THR A 1 78 ? -9.608 1.385 18.739 1.00 90.31 78 THR A O 1
ATOM 611 N N . PRO A 1 79 ? -7.611 1.618 19.762 1.00 84.25 79 PRO A N 1
ATOM 612 C CA . PRO A 1 79 ? -7.177 0.258 19.470 1.00 84.25 79 PRO A CA 1
ATOM 613 C C . PRO A 1 79 ? -8.096 -0.784 20.127 1.00 84.25 79 PRO A C 1
ATOM 615 O O . PRO A 1 79 ? -8.514 -0.585 21.272 1.00 84.25 79 PRO A O 1
ATOM 618 N N . PRO A 1 80 ? -8.398 -1.908 19.454 1.00 83.81 80 PRO A N 1
ATOM 619 C CA . PRO A 1 80 ? -9.138 -2.998 20.074 1.00 83.81 80 PRO A CA 1
ATOM 620 C C . PRO A 1 80 ? -8.309 -3.656 21.186 1.00 83.81 80 PRO A C 1
ATOM 622 O O . PRO A 1 80 ? -7.082 -3.735 21.106 1.00 83.81 80 PRO A O 1
ATOM 625 N N . SER A 1 81 ? -8.986 -4.170 22.215 1.00 89.50 81 SER A N 1
ATOM 626 C CA . SER A 1 81 ? -8.340 -5.029 23.209 1.00 89.50 81 SER A CA 1
ATOM 627 C C . SER A 1 81 ? -7.967 -6.357 22.550 1.00 89.50 81 SER A C 1
ATOM 629 O O . SER A 1 81 ? -8.826 -7.034 21.985 1.00 89.50 81 SER A O 1
ATOM 631 N N . LEU A 1 82 ? -6.682 -6.705 22.586 1.00 86.75 82 LEU A N 1
ATOM 632 C CA . LEU A 1 82 ? -6.190 -7.967 22.046 1.00 86.75 82 LEU A CA 1
ATOM 633 C C . LEU A 1 82 ? -6.221 -9.049 23.135 1.00 86.75 82 LEU A C 1
ATOM 635 O O . LEU A 1 82 ? -5.883 -8.755 24.286 1.00 86.75 82 LEU A O 1
ATOM 639 N N . PRO A 1 83 ? -6.595 -10.296 22.798 1.00 90.94 83 PRO A N 1
ATOM 640 C CA . PRO A 1 83 ? -6.461 -11.406 23.729 1.00 90.94 83 PRO A CA 1
ATOM 641 C C . PRO A 1 83 ? -4.985 -11.616 24.088 1.00 90.94 83 PRO A C 1
ATOM 643 O O . PRO A 1 83 ? -4.091 -11.349 23.282 1.00 90.94 83 PRO A O 1
ATOM 646 N N . ALA A 1 84 ? -4.729 -12.115 25.299 1.00 91.06 84 ALA A N 1
ATOM 647 C CA . ALA A 1 84 ? -3.380 -12.496 25.695 1.00 91.06 84 ALA A CA 1
ATOM 648 C C . ALA A 1 84 ? -2.840 -13.573 24.741 1.00 91.06 84 ALA A C 1
ATOM 650 O O . ALA A 1 84 ? -3.545 -14.530 24.412 1.00 91.06 84 ALA A O 1
ATOM 651 N N . ALA A 1 85 ? -1.588 -13.415 24.305 1.00 88.31 85 ALA A N 1
ATOM 652 C CA . ALA A 1 85 ? -0.918 -14.445 23.526 1.00 88.31 85 ALA A CA 1
ATOM 653 C C . ALA A 1 85 ? -0.829 -15.721 24.372 1.00 88.31 85 ALA A C 1
ATOM 655 O O . ALA A 1 85 ? -0.342 -15.692 25.502 1.00 88.31 85 ALA A O 1
ATOM 656 N N . THR A 1 86 ? -1.332 -16.831 23.836 1.00 86.94 86 THR A N 1
ATOM 657 C CA . THR A 1 86 ? -1.153 -18.139 24.467 1.00 86.94 86 THR A CA 1
ATOM 658 C C . THR A 1 86 ? 0.255 -18.606 24.117 1.00 86.94 86 THR A C 1
ATOM 660 O O . THR A 1 86 ? 0.542 -18.804 22.940 1.00 86.94 86 THR A O 1
ATOM 663 N N . ILE A 1 87 ? 1.136 -18.685 25.115 1.00 84.62 87 ILE A N 1
ATOM 664 C CA . ILE A 1 87 ? 2.424 -19.373 24.982 1.00 84.62 87 ILE A CA 1
ATOM 665 C C . ILE A 1 87 ? 2.145 -20.840 25.298 1.00 84.62 87 ILE A C 1
ATOM 667 O O . ILE A 1 87 ? 1.596 -21.132 26.364 1.00 84.62 87 ILE A O 1
ATOM 671 N N . ASP A 1 88 ? 2.432 -21.711 24.341 1.00 78.06 88 ASP A N 1
ATOM 672 C CA . ASP A 1 88 ? 2.375 -23.164 24.472 1.00 78.06 88 ASP A CA 1
ATOM 673 C C . ASP A 1 88 ? 3.576 -23.737 25.242 1.00 78.06 88 ASP A C 1
ATOM 675 O O . ASP A 1 88 ? 4.680 -23.143 25.202 1.00 78.06 88 ASP A O 1
#

Solvent-accessible surface area (backbone atoms only — not comparable to full-atom values): 6056 Å² total; per-residue (Å²): 133,89,57,100,82,58,66,89,85,67,82,83,72,82,78,82,90,74,93,83,85,82,87,50,41,32,28,51,77,98,67,80,86,86,73,87,70,58,83,41,12,60,55,26,27,52,24,64,76,70,73,48,80,67,92,46,74,68,36,59,71,35,47,45,65,63,87,51,46,32,90,88,65,50,74,35,78,67,76,79,89,74,79,80,83,83,80,131